Protein AF-A8U0K9-F1 (afdb_monomer_lite)

Sequence (58 aa):
MLQRNLLYTGVTRGKRLVVLVGQKKAVAIAVKNISGRRRWSKLDEWLGAKVGGELTAQ

Radius of gyration: 18.83 Å; chains: 1; bounding box: 27×28×54 Å

Foldseek 3Di:
DQAQVVVVVQVVVDDDDDDDDDDPVSVVSHNVRHDPDDDPDCVVVVVVVVVVVVVVPD

Structure (mmCIF, N/CA/C/O backbone):
data_AF-A8U0K9-F1
#
_entry.id   AF-A8U0K9-F1
#
loop_
_atom_site.group_PDB
_atom_site.id
_atom_site.type_symbol
_atom_site.label_atom_id
_atom_site.label_alt_id
_atom_site.label_comp_id
_atom_site.label_asym_id
_atom_site.label_entity_id
_atom_site.label_seq_id
_atom_site.pdbx_PDB_ins_code
_atom_site.Cartn_x
_atom_site.Cartn_y
_atom_site.Cartn_z
_atom_site.occupancy
_atom_site.B_iso_or_equiv
_atom_site.auth_seq_id
_atom_site.auth_comp_id
_atom_site.auth_asym_id
_atom_site.auth_atom_id
_atom_site.pdbx_PDB_model_num
ATOM 1 N N . MET A 1 1 ? 10.656 -2.751 3.480 1.00 77.06 1 MET A N 1
ATOM 2 C CA . MET A 1 1 ? 9.356 -2.987 2.810 1.00 77.06 1 MET A CA 1
ATOM 3 C C . MET A 1 1 ? 8.551 -1.686 2.627 1.00 77.06 1 MET A C 1
ATOM 5 O O . MET A 1 1 ? 7.388 -1.631 2.990 1.00 77.06 1 MET A O 1
ATOM 9 N N . LEU A 1 2 ? 9.122 -0.619 2.053 1.00 89.94 2 LEU A N 1
ATOM 10 C CA . LEU A 1 2 ? 8.364 0.610 1.758 1.00 89.94 2 LEU A CA 1
ATOM 11 C C . LEU A 1 2 ? 8.049 0.641 0.264 1.00 89.94 2 LEU A C 1
ATOM 13 O O . LEU A 1 2 ? 8.852 1.142 -0.516 1.00 89.94 2 LEU A O 1
ATOM 17 N N . GLN A 1 3 ? 6.934 0.029 -0.129 1.00 92.50 3 GLN A N 1
ATOM 18 C CA . GLN A 1 3 ? 6.494 -0.078 -1.523 1.00 92.50 3 GLN A CA 1
ATOM 19 C C . GLN A 1 3 ? 5.019 0.293 -1.654 1.00 92.50 3 GLN A C 1
ATOM 21 O O . GLN A 1 3 ? 4.224 0.062 -0.737 1.00 92.50 3 GLN A O 1
ATOM 26 N N . ARG A 1 4 ? 4.646 0.820 -2.822 1.00 93.06 4 ARG A N 1
ATOM 27 C CA . ARG A 1 4 ? 3.283 1.286 -3.089 1.00 93.06 4 ARG A CA 1
ATOM 28 C C . ARG A 1 4 ? 2.256 0.157 -3.050 1.00 93.06 4 ARG A C 1
ATOM 30 O O . ARG A 1 4 ? 1.178 0.334 -2.495 1.00 93.06 4 ARG A O 1
ATOM 37 N N . ASN A 1 5 ? 2.593 -1.006 -3.606 1.00 92.44 5 ASN A N 1
ATOM 38 C CA . ASN A 1 5 ? 1.726 -2.192 -3.620 1.00 92.44 5 ASN A CA 1
ATOM 39 C C . ASN A 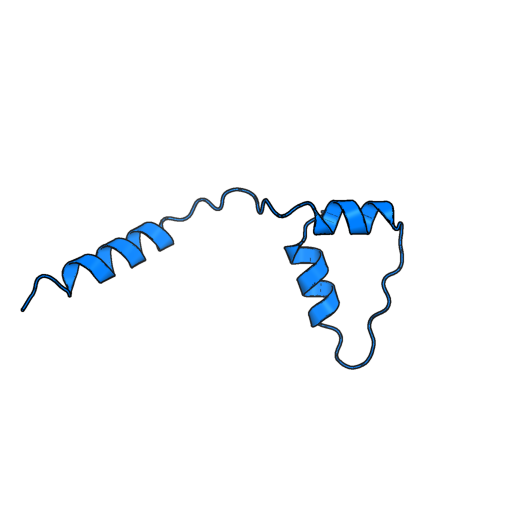1 5 ? 1.407 -2.703 -2.203 1.00 92.44 5 ASN A C 1
ATOM 41 O O . ASN A 1 5 ? 0.276 -3.109 -1.940 1.00 92.44 5 ASN A O 1
ATOM 45 N N . LEU A 1 6 ? 2.367 -2.638 -1.278 1.00 93.19 6 LEU A N 1
ATOM 46 C CA . LEU A 1 6 ? 2.158 -3.057 0.104 1.00 93.19 6 LEU A CA 1
ATOM 47 C C . LEU A 1 6 ? 1.238 -2.083 0.848 1.00 93.19 6 LEU A C 1
ATOM 49 O O . LEU A 1 6 ? 0.299 -2.520 1.511 1.00 93.19 6 LEU A O 1
ATOM 53 N N . LEU A 1 7 ? 1.470 -0.774 0.692 1.00 94.44 7 LEU A N 1
ATOM 54 C CA . LEU A 1 7 ? 0.610 0.254 1.281 1.00 94.44 7 LEU A CA 1
ATOM 55 C C . LEU A 1 7 ? -0.821 0.159 0.73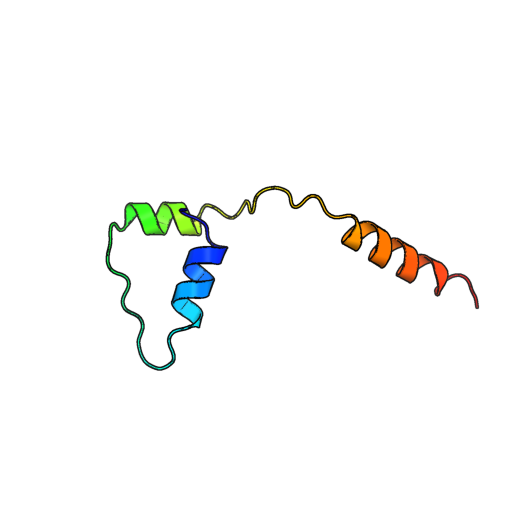2 1.00 94.44 7 LEU A C 1
ATOM 57 O O . LEU A 1 7 ? -1.765 0.137 1.515 1.00 94.44 7 LEU A O 1
ATOM 61 N N . TYR A 1 8 ? -0.973 0.032 -0.591 1.00 94.25 8 TYR A N 1
ATOM 62 C CA . TYR A 1 8 ? -2.265 -0.166 -1.255 1.00 94.25 8 TYR A CA 1
ATOM 63 C C . TYR A 1 8 ? -3.011 -1.369 -0.674 1.00 94.25 8 TYR A C 1
ATOM 65 O O . TYR A 1 8 ? -4.139 -1.216 -0.227 1.00 94.25 8 TYR A O 1
ATOM 73 N N . THR A 1 9 ? -2.349 -2.525 -0.575 1.00 95.56 9 THR A N 1
ATOM 74 C CA . THR A 1 9 ? -2.952 -3.753 -0.030 1.00 95.56 9 THR A CA 1
ATOM 75 C C . THR A 1 9 ? -3.443 -3.566 1.406 1.00 95.56 9 THR A C 1
ATOM 77 O O . THR A 1 9 ? -4.536 -4.013 1.755 1.00 95.56 9 THR A O 1
ATOM 80 N N . GLY A 1 10 ? -2.639 -2.914 2.254 1.00 95.31 10 GLY A N 1
ATOM 81 C CA . GLY A 1 10 ? -3.022 -2.632 3.637 1.00 95.31 10 GLY A CA 1
ATOM 82 C C . GLY A 1 10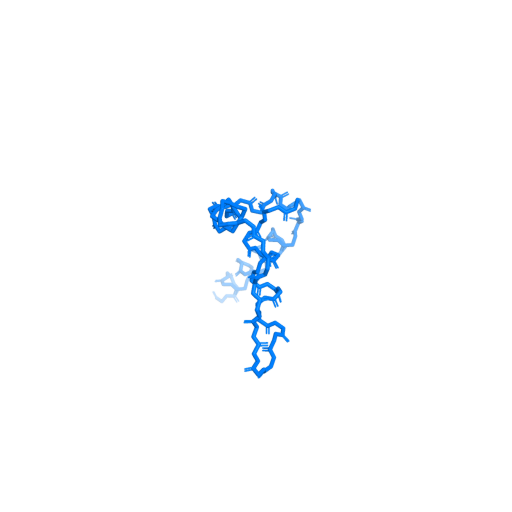 ? -4.241 -1.713 3.722 1.00 95.31 10 GLY A C 1
ATOM 83 O O . GLY A 1 10 ? -5.174 -2.003 4.466 1.00 95.31 10 GLY A O 1
ATOM 84 N N . VAL A 1 11 ? -4.259 -0.647 2.915 1.00 96.44 11 VAL A N 1
ATOM 85 C CA . VAL A 1 11 ? -5.359 0.326 2.874 1.00 96.44 11 VAL A CA 1
ATOM 86 C C . VAL A 1 11 ? -6.644 -0.304 2.330 1.00 96.44 11 VAL A C 1
ATOM 88 O O . VAL A 1 11 ? -7.698 -0.150 2.937 1.00 96.44 11 VAL A O 1
ATOM 91 N N . THR A 1 12 ? -6.584 -1.069 1.238 1.00 97.25 12 THR A N 1
ATOM 92 C CA . THR A 1 12 ? -7.786 -1.641 0.604 1.00 97.25 12 THR A CA 1
ATOM 93 C C . THR A 1 12 ? -8.394 -2.820 1.357 1.00 97.25 12 THR A C 1
ATOM 95 O O . THR A 1 12 ? -9.516 -3.213 1.054 1.00 97.25 12 THR A O 1
ATOM 98 N N . ARG A 1 13 ? -7.696 -3.413 2.336 1.00 97.75 13 ARG A N 1
ATOM 99 C CA . ARG A 1 13 ? -8.283 -4.457 3.196 1.00 97.75 13 ARG A CA 1
ATOM 100 C C . ARG A 1 13 ? -9.186 -3.915 4.306 1.00 97.75 13 ARG A C 1
ATOM 102 O O . ARG A 1 13 ? -9.928 -4.696 4.902 1.00 97.75 13 ARG A O 1
ATOM 109 N N . GLY A 1 14 ? -9.154 -2.614 4.593 1.00 97.00 14 GLY A N 1
ATOM 110 C CA . GLY A 1 14 ? -10.064 -2.006 5.561 1.00 97.00 14 GLY A CA 1
ATOM 111 C C . GLY A 1 14 ? -11.487 -1.894 5.015 1.00 97.00 14 GLY A C 1
ATOM 112 O O . GLY A 1 14 ? -11.696 -1.344 3.942 1.00 97.00 14 GLY A O 1
ATOM 113 N N . LYS A 1 15 ? -12.480 -2.393 5.762 1.00 96.75 15 LYS A N 1
ATOM 114 C CA . LYS A 1 15 ? -13.893 -2.398 5.325 1.00 96.75 15 LYS A CA 1
ATOM 115 C C . LYS A 1 15 ? -14.701 -1.172 5.754 1.00 96.75 15 LYS A C 1
ATOM 117 O O . LYS A 1 15 ? -15.723 -0.878 5.151 1.00 96.75 15 LYS A O 1
ATOM 122 N N . ARG A 1 16 ? -14.307 -0.520 6.850 1.00 97.38 16 ARG A N 1
ATOM 123 C CA . ARG A 1 16 ? -15.093 0.556 7.486 1.00 97.38 16 ARG A CA 1
ATOM 124 C C . ARG A 1 16 ? -14.242 1.762 7.861 1.00 97.38 16 ARG A C 1
ATOM 126 O O . ARG A 1 16 ? -14.658 2.887 7.633 1.00 97.38 16 ARG A O 1
ATOM 133 N N . LEU A 1 17 ? -13.058 1.528 8.421 1.00 97.62 17 LEU A N 1
ATOM 134 C CA . LEU A 1 17 ? -12.101 2.570 8.781 1.00 97.62 17 LEU A CA 1
ATOM 135 C C . LEU A 1 17 ? -10.680 2.014 8.673 1.00 97.62 17 LEU A C 1
ATOM 137 O O . LEU A 1 17 ? -10.442 0.852 9.004 1.00 97.62 17 LEU A O 1
ATOM 141 N N . VAL A 1 18 ? -9.746 2.851 8.225 1.00 97.56 18 VAL A N 1
ATOM 142 C CA . VAL A 1 18 ? -8.311 2.556 8.177 1.00 97.56 18 VAL A CA 1
ATOM 143 C C . VAL A 1 18 ? -7.573 3.678 8.886 1.00 97.56 18 VAL A C 1
ATOM 145 O O . VAL A 1 18 ? -7.799 4.848 8.591 1.00 97.56 18 VAL A O 1
ATOM 148 N N . VAL A 1 19 ? -6.665 3.317 9.790 1.00 97.44 19 VAL A N 1
ATOM 149 C CA . VAL A 1 19 ? -5.789 4.266 10.482 1.00 97.44 19 VAL A CA 1
ATOM 150 C C . VAL A 1 19 ? -4.341 3.915 10.159 1.00 97.44 19 VAL A C 1
ATOM 152 O O 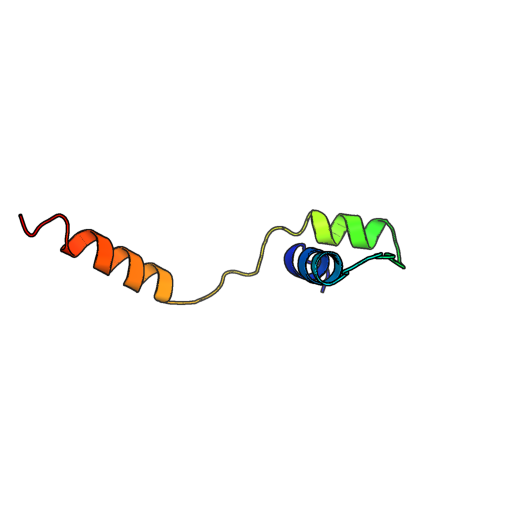. VAL A 1 19 ? -3.896 2.795 10.404 1.00 97.44 19 VAL A O 1
ATOM 155 N N . LEU A 1 20 ? -3.603 4.871 9.593 1.00 96.31 20 LEU A N 1
ATOM 156 C CA . LEU A 1 20 ? -2.175 4.731 9.312 1.00 96.31 20 LEU A CA 1
ATOM 157 C C . LEU A 1 20 ? -1.367 5.284 10.486 1.00 96.31 20 LEU A C 1
ATOM 159 O O . LEU A 1 20 ? -1.350 6.491 10.718 1.00 96.31 20 LEU A O 1
ATOM 163 N N . VAL A 1 21 ? -0.669 4.403 11.202 1.00 96.69 21 VAL A N 1
ATOM 164 C CA . VAL A 1 21 ? 0.219 4.780 12.308 1.00 96.69 21 VAL A CA 1
ATOM 165 C C . VAL A 1 21 ? 1.668 4.696 11.838 1.00 96.69 21 VAL A C 1
ATOM 167 O O . VAL A 1 21 ? 2.115 3.650 11.369 1.00 96.69 21 VAL A O 1
ATOM 170 N N . GLY A 1 22 ? 2.411 5.797 11.953 1.00 94.81 22 GLY A N 1
ATOM 171 C CA . GLY A 1 22 ? 3.835 5.830 11.627 1.00 94.81 22 GLY A CA 1
ATOM 172 C C . GLY A 1 22 ? 4.333 7.187 11.137 1.00 94.81 22 GLY A C 1
ATOM 173 O O . GLY A 1 22 ? 3.663 8.212 11.236 1.00 94.81 22 GLY A O 1
ATOM 174 N N . GLN A 1 23 ? 5.551 7.190 10.595 1.00 97.81 23 GLN A N 1
ATOM 175 C CA . GLN A 1 23 ? 6.210 8.407 10.128 1.00 97.81 23 GLN A CA 1
ATOM 176 C C . GLN A 1 23 ? 5.676 8.847 8.760 1.00 97.81 23 GLN A C 1
ATOM 178 O O . GLN A 1 23 ? 5.697 8.073 7.800 1.00 97.81 23 GLN A O 1
ATOM 183 N N . LYS A 1 24 ? 5.331 10.134 8.616 1.00 96.31 24 LYS A N 1
ATOM 184 C CA . LYS A 1 24 ? 4.922 10.731 7.326 1.00 96.31 24 LYS A CA 1
ATOM 185 C C . LYS A 1 24 ? 5.946 10.471 6.210 1.00 96.31 24 LYS A C 1
ATOM 187 O O . LYS A 1 24 ? 5.576 10.167 5.079 1.00 96.31 24 LYS A O 1
ATOM 192 N N . LYS A 1 25 ? 7.242 10.513 6.545 1.00 97.31 25 LYS A N 1
ATOM 193 C CA . LYS A 1 25 ? 8.344 10.222 5.614 1.00 97.31 25 LYS A CA 1
ATOM 194 C C . LYS A 1 25 ? 8.293 8.789 5.074 1.00 97.31 25 LYS A C 1
ATOM 196 O O . LYS A 1 25 ? 8.528 8.587 3.887 1.00 97.31 25 LYS A O 1
ATOM 201 N N . ALA A 1 26 ? 7.952 7.805 5.907 1.00 96.31 26 ALA A N 1
ATOM 202 C CA . ALA A 1 26 ? 7.853 6.409 5.483 1.00 96.31 26 ALA A CA 1
ATOM 203 C C . ALA A 1 26 ? 6.713 6.207 4.474 1.00 96.31 26 ALA A C 1
ATOM 205 O O . ALA A 1 26 ? 6.904 5.535 3.460 1.00 96.31 26 ALA A O 1
ATOM 206 N N . VAL A 1 27 ? 5.566 6.858 4.702 1.00 95.62 27 VAL A N 1
ATOM 207 C CA . VAL A 1 27 ? 4.438 6.858 3.756 1.00 95.62 27 VAL A CA 1
ATOM 208 C C . VAL A 1 27 ? 4.851 7.502 2.432 1.00 95.62 27 VAL A C 1
ATOM 210 O O . VAL A 1 27 ? 4.635 6.915 1.375 1.00 95.62 27 VAL A O 1
ATOM 213 N N . ALA A 1 28 ? 5.527 8.655 2.473 1.00 96.19 28 ALA A N 1
ATOM 214 C CA . ALA A 1 28 ? 6.012 9.326 1.266 1.00 96.19 28 ALA A CA 1
ATOM 215 C C . ALA A 1 28 ? 6.994 8.456 0.459 1.00 96.19 28 ALA A C 1
ATOM 217 O O . ALA A 1 28 ? 6.891 8.392 -0.766 1.00 96.19 28 ALA A O 1
ATOM 218 N N . ILE A 1 29 ? 7.918 7.756 1.129 1.00 95.69 29 ILE A N 1
ATOM 219 C CA . ILE A 1 29 ? 8.837 6.809 0.479 1.00 95.69 29 ILE A CA 1
ATOM 220 C C . ILE A 1 29 ? 8.052 5.659 -0.162 1.00 95.69 29 ILE A C 1
ATOM 222 O O . ILE A 1 29 ? 8.288 5.339 -1.324 1.00 95.69 29 ILE A O 1
ATOM 226 N N . ALA A 1 30 ? 7.103 5.057 0.563 1.00 94.62 30 ALA A N 1
ATOM 227 C CA . ALA A 1 30 ? 6.319 3.935 0.054 1.00 94.62 30 ALA A CA 1
ATOM 228 C C . ALA A 1 30 ? 5.491 4.315 -1.183 1.00 94.62 30 ALA A C 1
ATOM 230 O O . ALA A 1 30 ? 5.478 3.561 -2.151 1.00 94.62 30 ALA A O 1
ATOM 231 N N . VAL A 1 31 ? 4.853 5.491 -1.186 1.00 93.62 31 VAL A N 1
ATOM 232 C CA . VAL A 1 31 ? 4.045 5.972 -2.320 1.00 93.62 31 VAL A CA 1
ATOM 233 C C . VAL A 1 31 ? 4.909 6.280 -3.547 1.00 93.62 31 VAL A C 1
ATOM 235 O O . VAL A 1 31 ? 4.520 5.939 -4.663 1.00 93.62 31 VAL A O 1
ATOM 238 N N . LYS A 1 32 ? 6.093 6.878 -3.354 1.00 93.62 32 LYS A N 1
ATOM 239 C C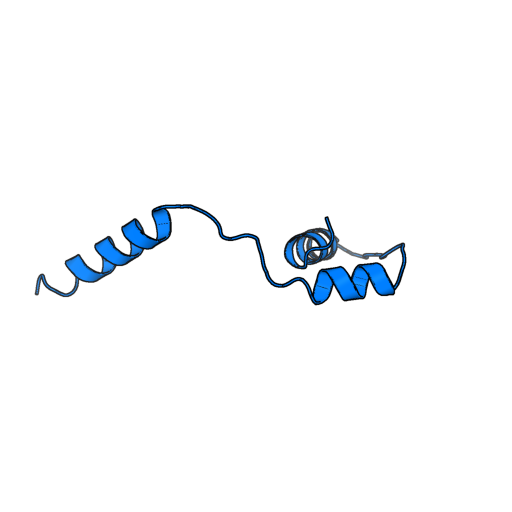A . LYS A 1 32 ? 7.041 7.169 -4.445 1.00 93.62 32 LYS A CA 1
ATOM 240 C C . LYS A 1 32 ? 7.711 5.912 -5.006 1.00 93.62 32 LYS A C 1
ATOM 242 O O . LYS A 1 32 ? 8.152 5.916 -6.151 1.00 93.62 32 LYS A O 1
ATOM 247 N N . ASN A 1 33 ? 7.783 4.834 -4.228 1.00 91.88 33 ASN A N 1
ATOM 248 C CA . ASN A 1 33 ? 8.384 3.577 -4.655 1.00 91.88 33 ASN A CA 1
ATOM 249 C C . ASN A 1 33 ? 7.414 2.757 -5.529 1.00 91.88 33 ASN A C 1
ATOM 251 O O . ASN A 1 33 ? 6.760 1.813 -5.073 1.00 91.88 33 ASN A O 1
ATOM 255 N N . ILE A 1 34 ? 7.311 3.178 -6.792 1.00 80.75 34 ILE A N 1
ATOM 256 C CA . ILE A 1 34 ? 6.486 2.579 -7.854 1.00 80.75 34 ILE A CA 1
ATOM 257 C C . ILE A 1 34 ? 7.159 1.341 -8.458 1.00 80.75 34 ILE A C 1
ATOM 259 O O . ILE A 1 34 ? 6.477 0.453 -8.972 1.00 80.75 34 ILE A O 1
ATOM 263 N N . SER A 1 35 ? 8.484 1.265 -8.359 1.00 71.25 35 SER A N 1
ATOM 264 C CA . SER A 1 35 ? 9.302 0.209 -8.939 1.00 71.25 35 SER A CA 1
ATOM 265 C C . SER A 1 35 ? 9.155 -1.084 -8.140 1.00 71.25 35 SER A C 1
ATOM 267 O O . SER A 1 35 ? 9.999 -1.445 -7.317 1.00 71.25 35 SER A O 1
ATOM 269 N N . GLY A 1 36 ? 8.071 -1.816 -8.403 1.00 69.81 36 GLY A N 1
ATOM 270 C CA . GLY A 1 36 ? 8.044 -3.247 -8.146 1.00 69.81 36 GLY A CA 1
ATOM 271 C C . GLY A 1 36 ? 9.272 -3.852 -8.819 1.00 69.81 36 GLY A C 1
ATOM 272 O O . GLY A 1 36 ? 9.508 -3.623 -10.005 1.00 69.81 36 GLY A O 1
ATOM 273 N N . ARG A 1 37 ? 10.109 -4.547 -8.044 1.00 76.62 37 ARG A N 1
ATOM 274 C CA . ARG A 1 37 ? 11.308 -5.223 -8.555 1.00 76.62 37 ARG A CA 1
ATOM 275 C C . ARG A 1 37 ? 10.940 -5.989 -9.828 1.00 76.62 37 ARG A C 1
ATOM 277 O O . ARG A 1 37 ? 9.885 -6.624 -9.847 1.00 76.62 37 ARG A O 1
ATOM 284 N N . ARG A 1 38 ? 11.789 -5.938 -10.865 1.00 85.12 38 ARG A N 1
ATOM 285 C CA . ARG A 1 38 ? 11.550 -6.664 -12.124 1.00 85.12 38 ARG A CA 1
ATOM 286 C C . ARG A 1 38 ? 11.125 -8.099 -11.808 1.00 85.12 38 ARG A C 1
ATOM 288 O O . ARG A 1 38 ? 11.874 -8.838 -11.166 1.00 85.12 38 ARG A O 1
ATOM 295 N N . ARG A 1 39 ? 9.911 -8.467 -12.226 1.00 90.00 39 ARG A N 1
ATOM 296 C CA . ARG A 1 39 ? 9.387 -9.822 -12.062 1.00 90.00 39 ARG A CA 1
ATOM 297 C C . ARG A 1 39 ? 9.919 -10.669 -13.208 1.00 90.00 39 ARG A C 1
ATOM 299 O O . ARG A 1 39 ? 9.536 -10.460 -14.352 1.00 90.00 39 ARG A O 1
ATOM 306 N N . TRP A 1 40 ? 10.801 -11.611 -12.900 1.00 92.81 40 TRP A N 1
ATOM 307 C CA . TRP A 1 40 ? 11.271 -12.592 -13.873 1.00 92.81 40 TRP A CA 1
ATOM 308 C C . TRP A 1 40 ? 10.190 -13.664 -14.043 1.00 92.81 40 TRP A C 1
ATOM 310 O O . TRP A 1 40 ? 9.980 -14.486 -13.156 1.00 92.81 40 TRP A O 1
ATOM 320 N N . SER A 1 41 ? 9.443 -13.599 -15.145 1.00 90.62 41 SER A N 1
ATOM 321 C CA . SER A 1 41 ? 8.391 -14.557 -15.499 1.00 90.62 41 SER A CA 1
ATOM 322 C C . SER A 1 41 ? 8.239 -14.610 -17.019 1.00 90.62 41 SER A C 1
ATOM 324 O O . SER A 1 41 ? 8.240 -13.563 -17.657 1.00 90.62 41 SER A O 1
ATOM 326 N N . LYS A 1 42 ? 8.077 -15.815 -17.581 1.00 94.31 42 LYS A N 1
ATOM 327 C CA . LYS A 1 42 ? 7.796 -16.039 -19.013 1.00 94.31 42 LYS A CA 1
ATOM 328 C C . LYS A 1 42 ? 6.318 -15.874 -19.386 1.00 94.31 42 LYS A C 1
ATOM 330 O O . LYS A 1 42 ? 5.957 -16.031 -20.543 1.00 94.31 42 LYS A O 1
ATOM 335 N N . LEU A 1 43 ? 5.447 -15.572 -18.420 1.00 92.81 43 LEU A N 1
ATOM 336 C CA . LEU A 1 43 ? 4.004 -15.490 -18.664 1.00 92.81 43 LEU A CA 1
ATOM 337 C C . LEU A 1 43 ? 3.645 -14.417 -19.702 1.00 92.81 43 LEU A C 1
ATOM 339 O O .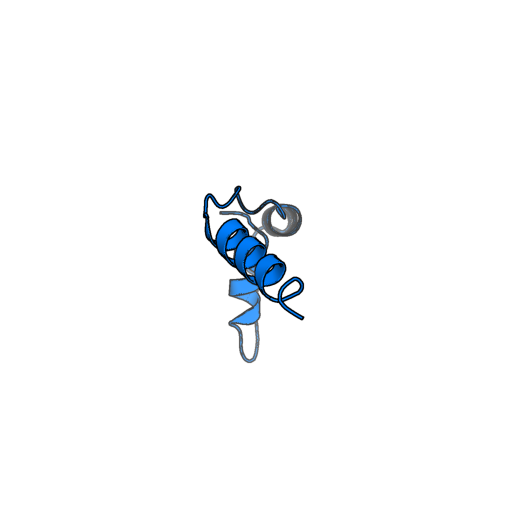 LEU A 1 43 ? 2.773 -14.641 -20.529 1.00 92.81 43 LEU A O 1
ATOM 343 N N . ASP A 1 44 ? 4.329 -13.275 -19.659 1.00 91.12 44 ASP A N 1
ATOM 344 C CA . ASP A 1 44 ? 4.116 -12.172 -20.602 1.00 91.12 44 ASP A CA 1
ATOM 345 C C . ASP A 1 44 ? 4.454 -12.588 -22.045 1.00 91.12 44 ASP A C 1
ATOM 347 O O . ASP A 1 44 ? 3.673 -12.366 -22.966 1.00 91.12 44 ASP A O 1
ATOM 351 N N . GLU A 1 45 ? 5.563 -13.315 -22.216 1.00 92.50 45 GLU A N 1
ATOM 352 C CA . GLU A 1 45 ? 5.980 -13.908 -23.492 1.00 92.50 45 GLU A CA 1
ATOM 353 C C . GLU A 1 45 ? 4.951 -14.929 -24.004 1.00 92.50 45 GLU A C 1
ATOM 355 O O . GLU A 1 45 ? 4.559 -14.887 -25.169 1.00 92.50 45 GLU A O 1
ATOM 360 N N . TRP A 1 46 ? 4.460 -15.819 -23.135 1.00 92.06 46 TRP A N 1
ATOM 361 C CA . TRP A 1 46 ? 3.464 -16.828 -23.511 1.00 92.06 46 TRP A CA 1
ATOM 362 C C . TRP A 1 46 ? 2.120 -16.224 -23.920 1.00 92.06 46 TRP A C 1
ATOM 364 O O . TRP A 1 46 ? 1.503 -16.700 -24.873 1.00 92.06 46 TRP A O 1
ATOM 374 N N . LEU A 1 47 ? 1.664 -15.182 -23.219 1.00 92.75 47 LEU A N 1
ATOM 375 C CA . LEU A 1 47 ? 0.422 -14.488 -23.558 1.00 92.75 47 LEU A CA 1
ATOM 376 C C . LEU A 1 47 ? 0.569 -13.681 -24.855 1.00 92.75 47 LEU A C 1
ATOM 378 O O . LEU A 1 47 ? -0.316 -13.746 -25.703 1.00 92.75 47 LEU A O 1
ATOM 382 N N . GLY A 1 48 ? 1.695 -12.989 -25.055 1.00 90.00 48 GLY A N 1
ATOM 383 C CA . GLY A 1 48 ? 1.967 -12.254 -26.294 1.00 90.00 48 GLY A CA 1
ATOM 384 C C . GLY A 1 48 ? 2.062 -13.162 -27.525 1.00 90.00 48 GLY A C 1
ATOM 385 O O . GLY A 1 48 ? 1.496 -12.848 -28.571 1.00 90.00 48 GLY A O 1
ATOM 386 N N . ALA A 1 49 ? 2.706 -14.325 -27.393 1.00 78.44 49 ALA A N 1
ATOM 387 C CA . ALA A 1 49 ? 2.825 -15.299 -28.478 1.00 78.44 49 ALA A CA 1
ATOM 388 C C . ALA A 1 49 ? 1.475 -15.929 -28.877 1.00 78.44 49 ALA A C 1
ATOM 390 O O . ALA A 1 49 ? 1.255 -16.215 -30.052 1.00 78.44 49 ALA A O 1
ATOM 391 N N . LYS A 1 50 ? 0.551 -16.122 -27.923 1.00 65.56 50 LYS A N 1
ATOM 392 C CA . LYS A 1 50 ? -0.798 -16.658 -28.188 1.00 65.56 50 LYS A CA 1
ATOM 393 C C . LYS A 1 50 ? -1.680 -15.677 -28.969 1.00 65.56 50 LYS A C 1
ATOM 395 O O . LYS A 1 50 ? -2.389 -16.106 -29.870 1.00 65.56 50 LYS A O 1
ATOM 400 N N . VAL A 1 51 ? -1.592 -14.377 -28.678 1.00 65.06 51 VAL A N 1
ATOM 401 C CA . VAL A 1 51 ? -2.409 -13.339 -29.341 1.00 65.06 51 VAL A CA 1
ATOM 402 C C . VAL A 1 51 ? -1.984 -13.109 -30.801 1.00 65.06 51 VAL A C 1
ATOM 404 O O . VAL A 1 51 ? -2.827 -12.825 -31.647 1.00 65.06 51 VAL A O 1
ATOM 407 N N . GLY A 1 52 ? -0.700 -13.284 -31.135 1.00 60.06 52 GLY A N 1
ATOM 408 C CA . GLY A 1 52 ? -0.206 -13.130 -32.514 1.00 60.06 52 GLY A CA 1
ATOM 409 C C . GLY A 1 52 ? -0.559 -14.281 -33.469 1.00 60.06 52 GLY A C 1
ATOM 410 O O . GLY A 1 52 ? -0.597 -14.075 -34.682 1.00 60.06 52 GLY A O 1
ATOM 411 N N . GLY A 1 53 ? -0.833 -15.480 -32.942 1.00 57.78 53 GLY A N 1
ATOM 412 C CA . GLY A 1 53 ? -1.133 -16.672 -33.748 1.00 57.78 53 GLY A CA 1
ATOM 413 C C . GLY A 1 53 ? -2.590 -16.794 -34.208 1.00 57.78 53 GLY A C 1
ATOM 414 O O . GLY A 1 53 ? -2.857 -17.496 -35.175 1.00 57.78 53 GLY A O 1
ATOM 415 N N . GLU A 1 54 ? -3.532 -16.113 -33.548 1.00 58.25 54 GLU A N 1
ATOM 416 C CA . GLU A 1 54 ? -4.963 -16.183 -33.896 1.00 58.25 54 GLU A CA 1
ATOM 417 C C . GLU A 1 54 ? -5.375 -15.137 -34.950 1.00 58.25 54 GLU A C 1
ATOM 419 O O . GLU A 1 54 ? -6.271 -15.397 -35.747 1.00 58.25 54 GLU A O 1
ATOM 424 N N . LEU A 1 55 ? -4.684 -13.989 -35.034 1.00 58.41 55 LEU A N 1
ATOM 425 C CA . LEU A 1 55 ? -4.942 -12.950 -36.050 1.00 58.41 55 LEU A CA 1
ATOM 426 C C . LEU A 1 55 ? -4.383 -13.268 -37.450 1.00 58.41 55 LEU A C 1
ATOM 428 O O . LEU A 1 55 ? -4.667 -12.538 -38.394 1.00 58.41 55 LEU A O 1
ATOM 432 N N . THR A 1 56 ? -3.588 -14.329 -37.597 1.00 56.56 56 THR A N 1
ATOM 433 C CA . THR A 1 56 ? -2.980 -14.746 -38.876 1.00 56.56 56 THR A CA 1
ATOM 434 C C . THR A 1 56 ? -3.632 -15.995 -39.486 1.00 56.56 56 THR A C 1
ATOM 436 O O . THR A 1 56 ? -3.148 -16.500 -40.495 1.00 56.56 56 THR A O 1
ATOM 439 N N . ALA A 1 57 ? -4.735 -16.483 -38.905 1.00 51.28 57 ALA A N 1
ATOM 440 C CA . ALA A 1 57 ? -5.443 -17.695 -39.334 1.00 51.28 57 ALA A CA 1
ATOM 441 C C . ALA A 1 57 ? -6.833 -17.435 -39.965 1.00 51.28 57 ALA A C 1
ATOM 443 O O . ALA A 1 57 ? -7.705 -18.303 -39.888 1.00 51.28 57 ALA A O 1
ATOM 444 N N . GLN A 1 58 ? -7.051 -16.266 -40.582 1.00 44.31 58 GLN A N 1
ATOM 445 C CA . GLN A 1 58 ? -8.231 -15.963 -41.411 1.00 44.31 58 GLN A CA 1
ATOM 446 C C . GLN A 1 58 ? -7.816 -15.491 -42.800 1.00 44.31 58 GLN A C 1
ATOM 448 O O . GLN A 1 58 ? -6.848 -14.701 -42.877 1.00 44.31 58 GLN A O 1
#

Secondary structure (DSSP, 8-state):
---HHHHHHHHHT-SS-----S-HHHHHHHHH---------SHHHHHHHHHHHHTT--

pLDDT: mean 86.69, std 14.2, range [44.31, 97.81]